Protein AF-A0A928XC00-F1 (afdb_monomer_lite)

Sequence (109 aa):
MAPRRSLTEGIKSSPSLDAETVKQFVHQGQDPEPATETKINALPQTQTTSSVPTRLGKVPFSLRMRTDYAQALKRASLERQLSGIKPNTLQDIMEQAIEPWLKEHGYLP

Radius of gyration: 26.02 Å; chains: 1; bounding box: 48×43×58 Å

Structure (mmCIF, N/CA/C/O backbone):
data_AF-A0A928XC00-F1
#
_entry.id   AF-A0A928XC00-F1
#
loop_
_atom_site.group_PDB
_atom_site.id
_atom_site.type_symbol
_atom_site.label_atom_id
_atom_site.label_alt_id
_atom_site.label_comp_id
_atom_site.label_asym_id
_atom_site.label_entity_id
_atom_site.label_seq_id
_atom_site.pdbx_PDB_ins_code
_atom_site.Cartn_x
_atom_site.Cartn_y
_atom_site.Cartn_z
_atom_site.occupancy
_atom_site.B_iso_or_equiv
_atom_site.auth_seq_id
_atom_site.auth_comp_id
_atom_site.auth_asym_id
_atom_site.auth_atom_id
_atom_site.pdbx_PDB_model_num
ATOM 1 N N . MET A 1 1 ? -16.775 -9.807 40.870 1.00 55.19 1 MET A N 1
ATOM 2 C CA . MET A 1 1 ? -17.076 -9.348 39.495 1.00 55.19 1 MET A CA 1
ATOM 3 C C . MET A 1 1 ? -18.479 -8.764 39.500 1.00 55.19 1 MET A C 1
ATOM 5 O O . MET A 1 1 ? -19.394 -9.477 39.883 1.00 55.19 1 MET A O 1
ATOM 9 N N . ALA A 1 2 ? -18.644 -7.477 39.187 1.00 76.56 2 ALA A N 1
ATOM 10 C CA . ALA A 1 2 ? -19.968 -6.852 39.156 1.00 76.56 2 ALA A CA 1
ATOM 11 C C . ALA A 1 2 ? -20.809 -7.433 38.000 1.00 76.56 2 ALA A C 1
ATOM 13 O O . ALA A 1 2 ? -20.252 -7.672 36.922 1.00 76.56 2 ALA A O 1
ATOM 14 N N . PRO A 1 3 ? -22.117 -7.681 38.192 1.00 78.88 3 PRO A N 1
ATOM 15 C CA . PRO A 1 3 ? -22.971 -8.188 37.127 1.00 78.88 3 PRO A CA 1
ATOM 16 C C . PRO A 1 3 ? -23.101 -7.143 36.010 1.00 78.88 3 PRO A C 1
ATOM 18 O O . PRO A 1 3 ? -23.328 -5.958 36.261 1.00 78.88 3 PRO A O 1
ATOM 21 N N . ARG A 1 4 ? -22.929 -7.585 34.760 1.00 76.00 4 ARG A N 1
ATOM 22 C CA . ARG A 1 4 ? -23.107 -6.748 33.568 1.00 76.00 4 ARG A CA 1
ATOM 23 C C . ARG A 1 4 ? -24.591 -6.412 33.418 1.00 76.00 4 ARG A C 1
ATOM 25 O O . ARG A 1 4 ? -25.405 -7.319 33.282 1.00 76.00 4 ARG A O 1
ATOM 32 N N . ARG A 1 5 ? -24.931 -5.122 33.435 1.00 77.19 5 ARG A N 1
ATOM 33 C CA . ARG A 1 5 ? -26.294 -4.644 33.158 1.00 77.19 5 ARG A CA 1
ATOM 34 C C . ARG A 1 5 ? -26.669 -4.926 31.706 1.00 77.19 5 ARG A C 1
ATOM 36 O O . ARG A 1 5 ? -25.826 -4.817 30.813 1.00 77.19 5 ARG A O 1
ATOM 43 N N . SER A 1 6 ? -27.928 -5.292 31.479 1.00 80.50 6 SER A N 1
ATOM 44 C CA . SER A 1 6 ? -28.438 -5.533 30.127 1.00 80.50 6 SER A CA 1
ATOM 45 C C . SER A 1 6 ? -28.573 -4.216 29.351 1.00 80.50 6 SER A C 1
ATOM 47 O O . SER A 1 6 ? -28.872 -3.169 29.927 1.00 80.50 6 SER A O 1
ATOM 49 N N . LEU A 1 7 ? -28.375 -4.259 28.029 1.00 67.00 7 LEU A N 1
ATOM 50 C CA . LEU A 1 7 ? -28.475 -3.079 27.155 1.00 67.00 7 LEU A CA 1
ATOM 51 C C . LEU A 1 7 ? -29.849 -2.394 27.279 1.00 67.00 7 LEU A C 1
ATOM 53 O O . LEU A 1 7 ? -29.953 -1.173 27.336 1.00 67.00 7 LEU A O 1
ATOM 57 N N . THR A 1 8 ? -30.906 -3.196 27.391 1.00 75.25 8 THR A N 1
ATOM 58 C CA . THR A 1 8 ? -32.290 -2.736 27.552 1.00 75.25 8 THR A CA 1
ATOM 59 C C . THR A 1 8 ? -32.542 -2.028 28.881 1.00 75.25 8 THR A C 1
ATOM 61 O O . THR A 1 8 ? -33.385 -1.139 28.955 1.00 75.25 8 THR A O 1
ATOM 64 N N . GLU A 1 9 ? -31.818 -2.406 29.932 1.00 71.25 9 GLU A N 1
ATOM 65 C CA . GLU A 1 9 ? -31.908 -1.779 31.252 1.00 71.25 9 GLU A CA 1
ATOM 66 C C . GLU A 1 9 ? -31.136 -0.453 31.286 1.00 71.25 9 GLU A C 1
ATOM 68 O O . GLU A 1 9 ? -31.606 0.520 31.872 1.00 71.25 9 GLU A O 1
ATOM 73 N N . GLY A 1 10 ? -30.011 -0.370 30.566 1.00 68.31 10 GLY A N 1
ATOM 74 C CA . GLY A 1 10 ? -29.264 0.878 30.388 1.00 6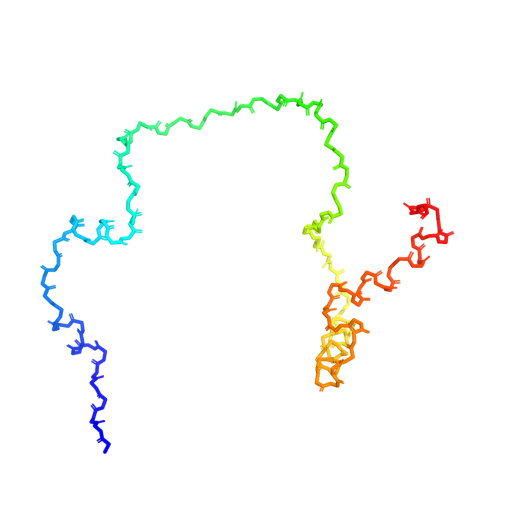8.31 10 GLY A CA 1
ATOM 75 C C . GLY A 1 10 ? -30.053 1.963 29.646 1.00 68.31 10 GLY A C 1
ATOM 76 O O . GLY A 1 10 ? -30.008 3.122 30.048 1.00 68.31 10 GLY A O 1
ATOM 77 N N . ILE A 1 11 ? -30.820 1.591 28.614 1.00 71.12 11 ILE A N 1
ATOM 78 C CA . ILE A 1 11 ? -31.598 2.544 27.797 1.00 71.12 11 ILE A CA 1
ATOM 79 C C . ILE A 1 11 ? -32.832 3.076 28.544 1.00 71.12 11 ILE A C 1
ATOM 81 O O . ILE A 1 11 ? -33.206 4.227 28.364 1.00 71.12 11 ILE A O 1
ATOM 85 N N . LYS A 1 12 ? -33.462 2.280 29.41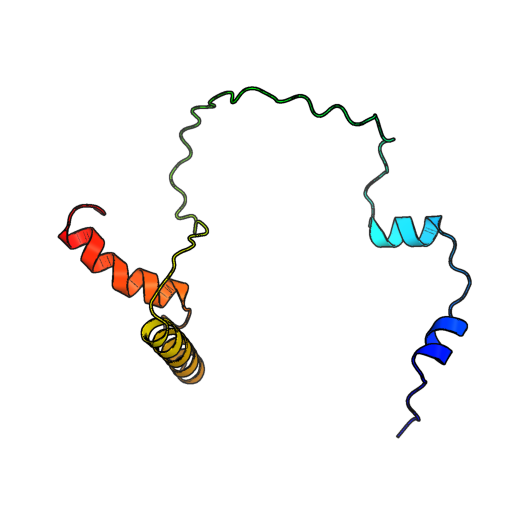9 1.00 66.88 12 LYS A N 1
ATOM 86 C CA . LYS A 1 12 ? -34.614 2.745 30.222 1.00 66.88 12 LYS A CA 1
ATOM 87 C C . LYS A 1 12 ? -34.219 3.689 31.356 1.00 66.88 12 LYS A C 1
ATOM 89 O O . LYS A 1 12 ? -35.058 4.440 31.838 1.00 66.88 12 LYS A O 1
ATOM 94 N N . SER A 1 13 ? -32.965 3.621 31.796 1.00 64.94 13 SER A N 1
ATOM 95 C CA . SER A 1 13 ? -32.465 4.384 32.938 1.00 64.94 13 SER A CA 1
ATOM 96 C C . SER A 1 13 ? -31.837 5.726 32.545 1.00 64.94 13 SER A C 1
ATOM 98 O O . SER A 1 13 ? -31.280 6.402 33.412 1.00 64.94 13 SER A O 1
ATOM 100 N N . SER A 1 14 ? -31.899 6.120 31.268 1.00 61.88 14 SER A N 1
ATOM 101 C CA . SER A 1 14 ? -31.474 7.453 30.847 1.00 61.88 14 SER A CA 1
ATOM 102 C C . SER A 1 14 ? -32.499 8.497 31.306 1.00 61.88 14 SER A C 1
ATOM 104 O O . SER A 1 14 ? -33.689 8.312 31.035 1.00 61.88 14 SER A O 1
ATOM 106 N N . PRO A 1 15 ? -32.081 9.599 31.955 1.00 71.06 15 PRO A N 1
ATOM 107 C CA . PRO A 1 15 ? -32.972 10.736 32.162 1.00 71.06 15 PRO A CA 1
ATOM 108 C C . PRO A 1 15 ? -33.487 11.218 30.799 1.00 71.06 15 PRO A C 1
ATOM 110 O O . PRO A 1 15 ? -32.767 11.126 29.803 1.00 71.06 15 PRO A O 1
ATOM 113 N N . SER A 1 16 ? -34.731 11.698 30.738 1.00 66.44 16 SER A N 1
ATOM 114 C CA . SER A 1 16 ? -35.298 12.307 29.531 1.00 66.44 16 SER A CA 1
ATOM 115 C C . SER A 1 16 ? -34.503 13.570 29.200 1.00 66.44 16 SER A C 1
ATOM 117 O O . SER A 1 16 ? -34.766 14.644 29.738 1.00 66.44 16 SER A O 1
ATOM 119 N N . LEU A 1 17 ? -33.460 13.404 28.392 1.00 65.81 17 LEU A N 1
ATOM 120 C CA . LEU A 1 17 ? -32.579 14.479 27.967 1.00 65.81 17 LEU A CA 1
ATOM 121 C C . LEU A 1 17 ? -33.325 15.335 26.952 1.00 65.81 17 LEU A C 1
ATOM 123 O O . LEU A 1 17 ? -33.854 14.823 25.964 1.00 65.81 17 LEU A O 1
ATOM 127 N N . ASP A 1 18 ? -33.372 16.632 27.228 1.00 69.56 18 ASP A N 1
ATOM 128 C CA . ASP A 1 18 ? -34.018 17.604 26.366 1.00 69.56 18 ASP A CA 1
ATOM 129 C C . ASP A 1 18 ? -33.282 17.693 25.020 1.00 69.56 18 ASP A C 1
ATOM 131 O O . ASP A 1 18 ? -32.046 17.627 24.947 1.00 69.56 18 ASP A O 1
ATOM 135 N N . ALA A 1 19 ? -34.044 17.804 23.933 1.00 69.62 19 ALA A N 1
ATOM 136 C CA . ALA A 1 19 ? -33.512 17.703 22.575 1.00 69.62 19 ALA A CA 1
ATOM 137 C C . ALA A 1 19 ? -32.498 18.819 22.269 1.00 69.62 19 ALA A C 1
ATOM 139 O O . ALA A 1 19 ? -31.586 18.630 21.461 1.00 69.62 19 ALA A O 1
ATOM 140 N N . GLU A 1 20 ? -32.629 19.968 22.931 1.00 69.56 20 GLU A N 1
ATOM 141 C CA . GLU A 1 20 ? -31.716 21.105 22.795 1.00 69.56 20 GLU A CA 1
ATOM 142 C C . GLU A 1 20 ? -30.342 20.829 23.415 1.00 69.56 20 GLU A C 1
ATOM 144 O O . GLU A 1 20 ? -29.316 21.127 22.800 1.00 69.56 20 GLU A O 1
ATOM 149 N N . THR A 1 21 ? -30.296 20.166 24.574 1.00 70.19 21 THR A N 1
ATOM 150 C CA . THR A 1 21 ? -29.036 19.803 25.239 1.00 70.19 21 THR A CA 1
ATOM 151 C C . THR A 1 21 ? -28.263 18.762 24.431 1.00 70.19 21 THR A C 1
ATOM 153 O O . THR A 1 21 ? -27.042 18.850 24.295 1.00 70.19 21 THR A O 1
ATOM 156 N N . VAL A 1 22 ? -28.975 17.799 23.834 1.00 70.19 22 VAL A N 1
ATOM 157 C CA . VAL A 1 22 ? -28.360 16.799 22.948 1.00 70.19 22 VAL A CA 1
ATOM 158 C C . VAL A 1 22 ? -27.796 17.466 21.693 1.00 70.19 22 VAL A C 1
ATOM 160 O O . VAL A 1 22 ? -26.667 17.171 21.304 1.00 70.19 22 VAL A O 1
ATOM 163 N N . LYS A 1 23 ? -28.531 18.408 21.088 1.00 70.50 23 LYS A N 1
ATOM 164 C CA . LYS A 1 23 ? -28.041 19.173 19.931 1.00 70.50 23 LYS A CA 1
ATOM 165 C C . LYS A 1 23 ? -26.775 19.961 20.271 1.00 70.50 23 LYS A C 1
ATOM 167 O O . LYS A 1 23 ? -25.801 19.865 19.533 1.00 70.50 23 LYS A O 1
ATOM 172 N N . GLN A 1 24 ? -26.732 20.665 21.400 1.00 75.50 24 GLN A N 1
ATOM 173 C CA . GLN A 1 24 ? -25.532 21.407 21.810 1.00 75.50 24 GLN A CA 1
ATOM 174 C C . GLN A 1 24 ? -24.324 20.500 22.083 1.00 75.50 24 GLN A C 1
ATOM 176 O O . GLN A 1 24 ? -23.200 20.862 21.737 1.00 75.50 24 GLN A O 1
ATOM 181 N N . PHE A 1 25 ? -24.537 19.305 22.643 1.00 72.75 25 PHE A N 1
ATOM 182 C CA . PHE A 1 25 ? -23.460 18.334 22.847 1.00 72.75 25 PHE A CA 1
ATOM 183 C C . PHE A 1 25 ? -22.918 17.763 21.527 1.00 72.75 25 PHE A C 1
ATOM 185 O O . PHE A 1 25 ? -21.711 17.568 21.390 1.00 72.75 25 PHE A O 1
ATOM 192 N N . VAL A 1 26 ? -23.789 17.510 20.545 1.00 73.62 26 VAL A N 1
ATOM 193 C CA . VAL A 1 26 ? -23.386 17.014 19.217 1.00 73.62 26 VAL A CA 1
ATOM 194 C C . VAL A 1 26 ? -22.679 18.102 18.406 1.00 73.62 26 VAL A C 1
ATOM 196 O O . VAL A 1 26 ? -21.718 17.806 17.700 1.00 73.62 26 VAL A O 1
ATOM 199 N N . HIS A 1 27 ? -23.127 19.353 18.526 1.00 70.94 27 HIS A N 1
ATOM 200 C CA . HIS A 1 27 ? -22.640 20.470 17.717 1.00 70.94 27 HIS A CA 1
ATOM 201 C C . HIS A 1 27 ? -21.524 21.307 18.368 1.00 70.94 27 HIS A C 1
ATOM 203 O O . HIS A 1 27 ? -21.117 22.281 17.746 1.00 70.94 27 HIS A O 1
ATOM 209 N N . GLN A 1 28 ? -21.039 20.955 19.576 1.00 57.62 28 GLN A N 1
ATOM 210 C CA . GLN A 1 28 ? -19.902 21.568 20.308 1.00 57.62 28 GLN A CA 1
ATOM 211 C C . GLN A 1 28 ? -19.508 22.986 19.838 1.00 57.62 28 GLN A C 1
ATOM 213 O O . GLN A 1 28 ? -18.416 23.206 19.319 1.00 57.62 28 GLN A O 1
ATOM 218 N N . GLY A 1 29 ? -20.404 23.958 20.043 1.00 56.34 29 GLY A N 1
ATOM 219 C CA . GLY A 1 29 ? -20.108 25.378 19.829 1.00 56.34 29 GLY A CA 1
ATOM 220 C C . GLY A 1 29 ? -20.218 25.900 18.394 1.00 56.34 29 GLY A C 1
ATOM 221 O O . GLY A 1 29 ? -19.662 26.957 18.114 1.00 56.34 29 GLY A O 1
ATOM 222 N N . GLN A 1 30 ? -20.926 25.216 17.492 1.00 55.19 30 GLN A N 1
ATOM 223 C CA . GLN A 1 30 ? -21.270 25.780 16.187 1.00 55.19 30 GLN A CA 1
ATOM 224 C C . GLN A 1 30 ? -22.732 26.240 16.187 1.00 55.19 30 GLN A C 1
ATOM 226 O O . GLN A 1 30 ? -23.652 25.419 16.187 1.00 55.19 30 GLN A O 1
ATOM 231 N N . ASP A 1 31 ? -22.928 27.559 16.260 1.00 55.31 31 ASP A N 1
ATOM 232 C CA . ASP A 1 31 ? -24.243 28.200 16.217 1.00 55.31 31 ASP A CA 1
ATOM 233 C C . ASP A 1 31 ? -25.061 27.732 14.996 1.00 55.31 31 ASP A C 1
ATOM 235 O O . ASP A 1 31 ? -24.508 27.582 13.899 1.00 55.31 31 ASP A O 1
ATOM 239 N N . PRO A 1 32 ? -26.378 27.499 15.146 1.00 52.31 32 PRO A N 1
ATOM 240 C CA . PRO A 1 32 ? -27.229 27.097 14.039 1.00 52.31 32 PRO A CA 1
ATOM 241 C C . PRO A 1 32 ? -27.608 28.323 13.199 1.00 52.31 32 PRO A C 1
ATOM 243 O O . PRO A 1 32 ? -28.498 29.087 13.573 1.00 52.31 32 PRO A O 1
ATOM 246 N N . GLU A 1 33 ? -26.983 28.501 12.033 1.00 53.81 33 GLU A N 1
ATOM 247 C CA . GLU A 1 33 ? -27.597 29.330 10.993 1.00 53.81 33 GLU A CA 1
ATOM 248 C C . GLU A 1 33 ? -28.889 28.652 10.495 1.00 53.81 33 GLU A C 1
ATOM 250 O O . GLU A 1 33 ? -28.900 27.441 10.237 1.00 53.81 33 GLU A O 1
ATOM 255 N N . PRO A 1 34 ? -30.002 29.399 10.382 1.00 48.59 34 PRO A N 1
ATOM 256 C CA . PRO A 1 34 ? -31.284 28.841 9.990 1.00 48.59 34 PRO A CA 1
ATOM 257 C C . PRO A 1 34 ? -31.258 28.361 8.537 1.00 48.59 34 PRO A C 1
ATOM 259 O O . PRO A 1 34 ? -30.801 29.047 7.623 1.00 48.59 34 PRO A O 1
ATOM 262 N N . ALA A 1 35 ? -31.809 27.164 8.346 1.00 52.94 35 ALA A N 1
ATOM 263 C CA . ALA A 1 35 ? -32.005 26.518 7.062 1.00 52.94 35 ALA A CA 1
ATOM 264 C C . ALA A 1 35 ? -32.670 27.460 6.047 1.00 52.94 35 ALA A C 1
ATOM 266 O O . ALA A 1 35 ? -33.836 27.823 6.196 1.00 52.94 35 ALA A O 1
ATOM 267 N N . THR A 1 36 ? -31.938 27.789 4.982 1.00 44.66 36 THR A N 1
ATOM 268 C CA . THR A 1 36 ? -32.533 28.228 3.720 1.00 44.66 36 THR A CA 1
ATOM 269 C C . THR A 1 36 ? -32.478 27.072 2.732 1.00 44.66 36 THR A C 1
ATOM 271 O O . THR A 1 36 ? -31.454 26.423 2.530 1.00 44.66 36 THR A O 1
ATOM 274 N N . GLU A 1 37 ? -33.654 26.817 2.186 1.00 50.53 37 GLU A N 1
ATOM 275 C CA . GLU A 1 37 ? -34.077 25.773 1.273 1.00 50.53 37 GLU A CA 1
ATOM 276 C C . GLU A 1 37 ? -33.077 25.361 0.184 1.00 50.53 37 GLU A C 1
ATOM 278 O O . GLU A 1 37 ? -32.473 26.162 -0.530 1.00 50.53 37 GLU A O 1
ATOM 283 N N . THR A 1 38 ? -33.035 24.045 -0.012 1.00 51.12 38 THR A N 1
ATOM 284 C CA . THR A 1 38 ? -32.566 23.329 -1.191 1.00 51.12 38 THR A CA 1
ATOM 285 C C . THR A 1 38 ? -32.963 24.021 -2.501 1.00 51.12 38 THR A C 1
ATOM 287 O O . THR A 1 38 ? -34.095 23.907 -2.970 1.00 51.12 38 THR A O 1
ATOM 290 N N . LYS A 1 39 ? -31.983 24.620 -3.177 1.00 45.28 39 LYS A N 1
ATOM 291 C CA . LYS A 1 39 ? -31.931 24.668 -4.642 1.00 45.28 39 LYS A CA 1
ATOM 292 C C . LYS A 1 39 ? -30.595 24.092 -5.079 1.00 45.28 39 LYS A C 1
ATOM 294 O O . LYS A 1 39 ? -29.555 24.732 -4.956 1.00 45.28 39 LYS A O 1
ATOM 299 N N . ILE A 1 40 ? -30.643 22.864 -5.590 1.00 51.41 40 ILE A N 1
ATOM 300 C CA . ILE A 1 40 ? -29.557 22.262 -6.362 1.00 51.41 40 ILE A CA 1
ATOM 301 C C . ILE A 1 40 ? -29.455 23.090 -7.643 1.00 51.41 40 ILE A C 1
ATOM 303 O O . ILE A 1 40 ? -30.161 22.841 -8.616 1.00 51.41 40 ILE A O 1
ATOM 307 N N . ASN A 1 41 ? -28.636 24.136 -7.603 1.00 48.28 41 ASN A N 1
ATOM 308 C CA . ASN A 1 41 ? -28.261 24.894 -8.780 1.00 48.28 41 ASN A CA 1
ATOM 309 C C . ASN A 1 41 ? -26.883 24.383 -9.195 1.00 48.28 41 ASN A C 1
ATOM 311 O O . ASN A 1 41 ? -25.917 24.499 -8.443 1.00 48.28 41 ASN A O 1
ATOM 315 N N . ALA A 1 42 ? -26.817 23.740 -10.357 1.00 56.47 42 ALA A N 1
ATOM 316 C CA . ALA A 1 42 ? -25.566 23.326 -10.964 1.00 56.47 42 ALA A CA 1
ATOM 317 C C . ALA A 1 42 ? -24.707 24.576 -11.206 1.00 56.47 42 ALA A C 1
ATOM 319 O O . ALA A 1 42 ? -25.058 25.408 -12.042 1.00 56.47 42 ALA A O 1
ATOM 320 N N . LEU A 1 43 ? -23.608 24.735 -10.460 1.00 59.94 43 LEU A N 1
ATOM 321 C CA . LEU A 1 43 ? -22.650 25.798 -10.747 1.00 59.94 43 LEU A CA 1
ATOM 322 C C . LEU A 1 43 ? -21.669 25.353 -11.845 1.00 59.94 43 LEU A C 1
ATOM 324 O O . LEU A 1 43 ? -21.147 24.235 -11.790 1.00 59.94 43 LEU A O 1
ATOM 328 N N . PRO A 1 44 ? -21.398 26.227 -12.830 1.00 51.91 44 PRO A N 1
ATOM 329 C CA . PRO A 1 44 ? -20.410 25.994 -13.870 1.00 51.91 44 PRO A CA 1
ATOM 330 C C . PRO A 1 44 ? -19.001 25.939 -13.270 1.00 51.91 44 PRO A C 1
ATOM 332 O O . PRO A 1 44 ? -18.661 26.687 -12.354 1.00 51.91 44 PRO A O 1
ATOM 335 N N . GLN A 1 45 ? -18.181 25.035 -13.806 1.00 57.34 45 GLN A N 1
ATOM 336 C CA . GLN A 1 45 ? -16.775 24.874 -13.452 1.00 57.34 45 GLN A CA 1
ATOM 337 C C . GLN A 1 45 ? -15.990 26.134 -13.835 1.00 57.34 45 GLN A C 1
ATOM 339 O O . GLN A 1 45 ? -15.522 26.273 -14.965 1.00 57.34 45 GLN A O 1
ATOM 344 N N . THR A 1 46 ? -15.827 27.055 -12.890 1.00 45.22 46 THR A N 1
ATOM 345 C CA . THR A 1 46 ? -14.874 28.153 -13.033 1.00 45.22 46 THR A CA 1
ATOM 346 C C . THR A 1 46 ? -13.480 27.600 -12.763 1.00 45.22 46 THR A C 1
ATOM 348 O O . THR A 1 46 ? -13.116 27.313 -11.624 1.00 45.22 46 THR A O 1
ATOM 351 N N . GLN A 1 47 ? -12.715 27.412 -13.837 1.00 59.66 47 GLN A N 1
ATOM 352 C CA . GLN A 1 47 ? -11.295 27.086 -13.793 1.00 59.66 47 GLN A CA 1
ATOM 353 C C . GLN A 1 47 ? -10.548 28.224 -13.093 1.00 59.66 47 GLN A C 1
ATOM 355 O O . GLN A 1 47 ? -10.345 29.294 -13.664 1.00 59.66 47 GLN A O 1
ATOM 360 N N . THR A 1 48 ? -10.134 28.004 -11.850 1.00 48.28 48 THR A N 1
ATOM 361 C CA . THR A 1 48 ? -9.128 28.834 -11.196 1.00 48.28 48 THR A CA 1
ATOM 362 C C . THR A 1 48 ? -7.763 28.211 -11.447 1.00 48.28 48 THR A C 1
ATOM 364 O O . THR A 1 48 ? -7.372 27.211 -10.850 1.00 48.28 48 THR A O 1
ATOM 367 N N . THR A 1 49 ? -7.026 28.815 -12.376 1.00 59.78 49 THR A N 1
ATOM 368 C CA . THR A 1 49 ? -5.592 28.598 -12.563 1.00 59.78 49 THR A CA 1
ATOM 369 C C . THR A 1 49 ? -4.840 29.214 -11.386 1.00 59.78 49 THR A C 1
ATOM 371 O O . THR A 1 49 ? -4.312 30.322 -11.476 1.00 59.78 49 THR A O 1
ATOM 374 N N . SER A 1 50 ? -4.810 28.522 -10.254 1.00 51.56 50 SER A N 1
ATOM 375 C CA . SER A 1 50 ? -3.866 28.807 -9.177 1.00 51.56 50 SER A CA 1
ATOM 376 C C . SER A 1 50 ? -2.745 27.779 -9.254 1.00 51.56 50 SER A C 1
ATOM 378 O O . SER A 1 50 ? -2.913 26.609 -8.922 1.00 51.56 50 SER A O 1
ATOM 380 N N . SER A 1 51 ? -1.582 28.226 -9.728 1.00 62.62 51 SER A N 1
ATOM 381 C CA . SER A 1 51 ? -0.321 27.494 -9.654 1.00 62.62 51 SER A CA 1
ATOM 382 C C . SER A 1 51 ? 0.066 27.330 -8.183 1.00 62.62 51 SER A C 1
ATOM 384 O O . SER A 1 51 ? 0.763 28.164 -7.603 1.00 62.62 51 SER A O 1
ATOM 386 N N . VAL A 1 52 ? -0.454 26.282 -7.550 1.00 58.38 52 VAL A N 1
ATOM 387 C CA . VAL A 1 52 ? -0.038 25.862 -6.215 1.00 58.38 52 VAL A CA 1
ATOM 388 C C . VAL A 1 52 ? 1.309 25.152 -6.377 1.00 58.38 52 VAL A C 1
ATOM 390 O O . VAL A 1 52 ? 1.409 24.264 -7.224 1.00 58.38 52 VAL A O 1
ATOM 393 N N . PRO A 1 53 ? 2.354 25.508 -5.608 1.00 53.47 53 PRO A N 1
ATOM 394 C CA . PRO A 1 53 ? 3.584 24.726 -5.604 1.00 53.47 53 PRO A CA 1
ATOM 395 C C . PRO A 1 53 ? 3.219 23.285 -5.250 1.00 53.47 53 PRO A C 1
ATOM 397 O O . PRO A 1 53 ? 2.527 23.077 -4.252 1.00 53.47 53 PRO A O 1
ATOM 400 N N . THR A 1 54 ? 3.643 22.321 -6.074 1.00 57.66 54 THR A N 1
ATOM 401 C CA . THR A 1 54 ? 3.438 20.880 -5.877 1.00 57.66 54 THR A CA 1
ATOM 402 C C . THR A 1 54 ? 3.954 20.482 -4.499 1.00 57.66 54 THR A C 1
ATOM 404 O O . THR A 1 54 ? 5.105 20.097 -4.315 1.00 57.66 54 THR A O 1
ATOM 407 N N . ARG A 1 55 ? 3.100 20.607 -3.484 1.00 55.25 55 ARG A N 1
ATOM 408 C CA . ARG A 1 55 ? 3.287 19.920 -2.218 1.00 55.25 55 ARG A CA 1
ATOM 409 C C . ARG A 1 55 ? 3.232 18.444 -2.587 1.00 55.25 55 ARG A C 1
ATOM 411 O O . ARG A 1 55 ? 2.324 18.060 -3.322 1.00 55.25 55 ARG A O 1
ATOM 418 N N . LEU A 1 56 ? 4.197 17.649 -2.123 1.00 68.25 56 LEU A N 1
ATOM 419 C CA . LEU A 1 56 ? 4.180 16.184 -2.213 1.00 68.25 56 LEU A CA 1
ATOM 420 C C . LEU A 1 56 ? 2.963 15.660 -1.429 1.00 68.25 56 LEU A C 1
ATOM 422 O O . LEU A 1 56 ? 3.063 15.194 -0.297 1.00 68.25 56 LEU A O 1
ATOM 426 N N . GLY A 1 57 ? 1.780 15.857 -1.995 1.00 79.00 57 GLY A N 1
ATOM 427 C CA . GLY A 1 57 ? 0.503 15.459 -1.450 1.00 79.00 57 GLY A CA 1
ATOM 428 C C . GLY A 1 57 ? 0.199 14.057 -1.934 1.00 79.00 57 GLY A C 1
ATOM 429 O O . GLY A 1 57 ? 0.236 13.782 -3.131 1.00 79.00 57 GLY A O 1
ATOM 430 N N . LYS A 1 58 ? -0.110 13.165 -0.997 1.00 85.25 58 LYS A N 1
ATOM 431 C CA . LYS A 1 58 ? -0.614 11.832 -1.315 1.00 85.25 58 LYS A CA 1
ATOM 432 C C . LYS A 1 58 ? -2.043 11.983 -1.852 1.00 85.25 58 LYS A C 1
ATOM 434 O O . LYS A 1 58 ? -2.898 12.541 -1.166 1.00 85.25 58 LYS A O 1
ATOM 439 N N . VAL A 1 59 ? -2.291 11.513 -3.074 1.00 90.06 59 VAL A N 1
ATOM 440 C CA . VAL A 1 59 ? -3.613 11.542 -3.725 1.00 90.06 59 VAL A CA 1
ATOM 441 C C . VAL A 1 59 ? -4.247 10.153 -3.608 1.00 90.06 59 VAL A C 1
ATOM 443 O O . VAL A 1 59 ? -3.547 9.160 -3.822 1.00 90.06 59 VAL A O 1
ATOM 446 N N . PRO A 1 60 ? -5.544 10.031 -3.260 1.00 90.75 60 PRO A N 1
ATOM 447 C CA . PRO A 1 60 ? -6.209 8.735 -3.250 1.00 90.75 60 PRO A CA 1
ATOM 448 C C . PRO A 1 60 ? -6.190 8.122 -4.652 1.00 90.75 60 PRO A C 1
ATOM 450 O O . PRO A 1 60 ? -6.585 8.753 -5.630 1.00 90.75 60 PRO A O 1
ATOM 453 N N . PHE A 1 61 ? -5.749 6.872 -4.737 1.00 88.75 61 PHE A N 1
ATOM 454 C CA . PHE A 1 61 ? -5.614 6.147 -5.991 1.00 88.75 61 PHE A CA 1
ATOM 455 C C . PHE A 1 61 ? -6.240 4.762 -5.857 1.00 88.75 61 PHE A C 1
ATOM 457 O O . PHE A 1 61 ? -5.835 3.959 -5.016 1.00 88.75 61 PHE A O 1
ATOM 464 N N . SER A 1 62 ? -7.263 4.493 -6.669 1.00 91.25 62 SER A N 1
ATOM 465 C CA . SER A 1 62 ? -7.973 3.215 -6.689 1.00 91.25 62 SER A CA 1
ATOM 466 C C . SER A 1 62 ? -7.631 2.429 -7.950 1.00 91.25 62 SER A C 1
ATOM 468 O O . SER A 1 62 ? -7.861 2.905 -9.060 1.00 91.25 62 SER A O 1
ATOM 470 N N . LEU A 1 63 ? -7.162 1.195 -7.778 1.00 90.44 63 LEU A N 1
ATOM 471 C CA . LEU A 1 63 ? -6.885 0.248 -8.856 1.00 90.44 63 LEU A CA 1
ATOM 472 C C . LEU A 1 63 ? -7.495 -1.114 -8.531 1.00 90.44 63 LEU A C 1
ATOM 474 O O . LEU A 1 63 ? -7.639 -1.484 -7.364 1.00 90.44 63 LEU A O 1
ATOM 478 N N . ARG A 1 64 ? -7.787 -1.903 -9.568 1.00 95.25 64 ARG A N 1
ATOM 479 C CA . ARG A 1 64 ? -8.014 -3.345 -9.411 1.00 95.25 64 ARG A CA 1
ATOM 480 C C . ARG A 1 64 ? -6.696 -4.076 -9.630 1.00 95.25 64 ARG A C 1
ATOM 482 O O . ARG A 1 64 ? -5.979 -3.778 -10.578 1.00 95.25 64 ARG A O 1
ATOM 489 N N . MET A 1 65 ? -6.401 -5.052 -8.780 1.00 94.00 65 MET A N 1
ATOM 490 C CA . MET A 1 65 ? -5.214 -5.898 -8.900 1.00 94.00 65 MET A CA 1
ATOM 491 C C . MET A 1 65 ? -5.585 -7.368 -8.725 1.00 94.00 65 MET A C 1
ATOM 493 O O . MET A 1 65 ? -6.659 -7.687 -8.210 1.00 94.00 65 MET A O 1
ATOM 497 N N . ARG A 1 66 ? -4.697 -8.267 -9.153 1.00 97.75 66 ARG A N 1
ATOM 498 C CA . ARG A 1 66 ? -4.898 -9.707 -8.981 1.00 97.75 66 ARG A CA 1
ATOM 499 C C . ARG A 1 66 ? -4.927 -10.086 -7.498 1.00 97.75 66 ARG A C 1
ATOM 501 O O . ARG A 1 66 ? -4.213 -9.509 -6.677 1.00 97.75 66 ARG A O 1
ATOM 508 N N . THR A 1 67 ? -5.744 -11.081 -7.168 1.00 97.75 67 THR A N 1
ATOM 509 C CA . THR A 1 67 ? -5.985 -11.511 -5.784 1.00 97.75 67 THR A CA 1
ATOM 510 C C . THR A 1 67 ? -4.719 -12.022 -5.097 1.00 97.75 67 THR A C 1
ATOM 512 O O . THR A 1 67 ? -4.494 -11.703 -3.931 1.00 97.75 67 THR A O 1
ATOM 515 N N . ASP A 1 68 ? -3.875 -12.765 -5.813 1.00 97.94 68 ASP A N 1
ATOM 516 C CA . ASP A 1 68 ? -2.604 -13.283 -5.301 1.00 97.94 68 ASP A CA 1
ATOM 517 C C . ASP A 1 68 ? -1.643 -12.149 -4.920 1.00 97.94 68 ASP A C 1
ATOM 519 O O . ASP A 1 68 ? -1.062 -12.167 -3.834 1.00 97.94 68 ASP A O 1
ATOM 523 N N . TYR A 1 69 ? -1.555 -11.104 -5.748 1.00 96.19 69 TYR A N 1
ATOM 524 C CA . TYR A 1 69 ? -0.739 -9.924 -5.449 1.00 96.19 69 TYR A CA 1
ATOM 525 C C . TYR A 1 69 ? -1.264 -9.159 -4.237 1.00 96.19 69 TYR A C 1
ATOM 527 O O . TYR A 1 69 ? -0.484 -8.778 -3.367 1.00 96.19 69 TYR A O 1
A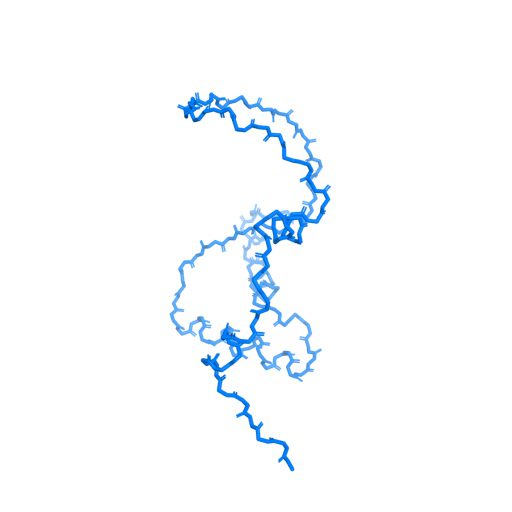TOM 535 N N . ALA A 1 70 ? -2.583 -8.985 -4.129 1.00 95.56 70 ALA A N 1
ATOM 536 C CA . ALA A 1 70 ? -3.185 -8.313 -2.981 1.00 95.56 70 ALA A CA 1
ATOM 537 C C . ALA A 1 70 ? -2.926 -9.068 -1.664 1.00 95.56 70 ALA A C 1
ATOM 539 O O . ALA A 1 70 ? -2.657 -8.445 -0.635 1.00 95.56 70 ALA A O 1
ATOM 540 N N . GLN A 1 71 ? -3.001 -10.403 -1.681 1.00 97.50 71 GLN A N 1
ATOM 541 C CA . GLN A 1 71 ? -2.717 -11.234 -0.508 1.00 97.50 71 GLN A CA 1
ATOM 542 C C . GLN A 1 71 ? -1.238 -11.180 -0.119 1.00 97.50 71 GLN A C 1
ATOM 544 O O . GLN A 1 71 ? -0.924 -10.940 1.049 1.00 97.50 71 GLN A O 1
ATOM 549 N N . ALA A 1 72 ? -0.339 -11.346 -1.092 1.00 97.31 72 ALA A N 1
ATOM 550 C CA . ALA A 1 72 ? 1.101 -11.283 -0.865 1.00 97.31 72 ALA A CA 1
ATOM 551 C C . ALA A 1 72 ? 1.533 -9.911 -0.329 1.00 97.31 72 ALA A C 1
ATOM 553 O O . ALA A 1 72 ? 2.285 -9.839 0.641 1.00 97.31 72 ALA A O 1
ATOM 554 N N . LEU A 1 73 ? 0.999 -8.824 -0.893 1.00 95.94 73 LEU A N 1
ATOM 555 C CA . LEU A 1 73 ? 1.322 -7.461 -0.474 1.00 95.94 73 LEU A CA 1
ATOM 556 C C . LEU A 1 73 ? 0.868 -7.180 0.967 1.00 95.94 73 LEU A C 1
ATOM 558 O O . LEU A 1 73 ? 1.630 -6.624 1.758 1.00 95.94 73 LEU A O 1
ATOM 562 N N . LYS A 1 74 ? -0.344 -7.613 1.344 1.00 96.31 74 LYS A N 1
ATOM 563 C CA . LYS A 1 74 ? -0.843 -7.498 2.728 1.00 96.31 74 LYS A CA 1
ATOM 564 C C . LYS A 1 74 ? 0.004 -8.297 3.711 1.00 96.31 74 LYS A C 1
ATOM 566 O O . LYS A 1 74 ? 0.335 -7.789 4.779 1.00 96.31 74 LYS A O 1
ATOM 571 N N . ARG A 1 75 ? 0.378 -9.524 3.343 1.00 97.50 75 ARG A N 1
ATOM 572 C CA . ARG A 1 75 ? 1.253 -10.368 4.160 1.00 97.50 75 ARG A CA 1
ATOM 573 C C . ARG A 1 75 ? 2.622 -9.718 4.362 1.00 97.50 75 ARG A C 1
ATOM 575 O O . ARG A 1 75 ? 3.058 -9.586 5.499 1.00 97.50 75 ARG A O 1
ATOM 582 N N . ALA A 1 76 ? 3.254 -9.260 3.283 1.00 96.81 76 ALA A N 1
ATOM 583 C CA . ALA A 1 76 ? 4.558 -8.605 3.339 1.00 96.81 76 ALA A CA 1
ATOM 584 C C . ALA A 1 76 ? 4.521 -7.317 4.177 1.00 96.81 76 ALA A C 1
ATOM 586 O O . ALA A 1 76 ? 5.435 -7.062 4.958 1.00 96.81 76 ALA A O 1
ATOM 587 N N . SER A 1 77 ? 3.451 -6.524 4.052 1.00 96.56 77 SER A N 1
ATOM 588 C CA . SER A 1 77 ? 3.233 -5.338 4.886 1.00 96.56 77 SER A CA 1
ATOM 589 C C . SER A 1 77 ? 3.184 -5.705 6.372 1.00 96.56 77 SER A C 1
ATOM 591 O O . SER A 1 77 ? 3.915 -5.111 7.164 1.00 96.56 77 SER A O 1
ATOM 593 N N . LEU A 1 78 ? 2.416 -6.734 6.744 1.00 97.62 78 LEU A N 1
ATOM 594 C CA . LEU A 1 78 ? 2.311 -7.195 8.130 1.00 97.62 78 LEU A CA 1
ATOM 595 C C . LEU A 1 78 ? 3.643 -7.736 8.671 1.00 97.62 78 LEU A C 1
ATOM 597 O O . LEU A 1 78 ? 4.064 -7.355 9.760 1.00 97.62 78 LEU A O 1
ATOM 601 N N . GLU A 1 79 ? 4.325 -8.599 7.916 1.00 97.69 79 GLU A N 1
ATOM 602 C CA . GLU A 1 79 ? 5.616 -9.172 8.321 1.00 97.69 79 GLU A CA 1
ATOM 603 C C . GLU A 1 79 ? 6.645 -8.066 8.584 1.00 97.69 79 GLU A C 1
ATOM 605 O O . GLU A 1 79 ? 7.297 -8.052 9.627 1.00 97.69 79 GLU A O 1
ATOM 610 N N . ARG A 1 80 ? 6.717 -7.064 7.702 1.00 97.44 80 ARG A N 1
ATOM 611 C CA . ARG A 1 80 ? 7.605 -5.908 7.881 1.00 97.44 80 ARG A CA 1
ATOM 612 C C . ARG A 1 80 ? 7.225 -5.042 9.076 1.00 97.44 80 ARG A C 1
ATOM 614 O O . ARG A 1 80 ? 8.120 -4.536 9.749 1.00 97.44 80 ARG A O 1
ATOM 621 N N . GLN A 1 81 ? 5.931 -4.875 9.357 1.00 96.75 81 GLN A N 1
ATOM 622 C CA . GLN A 1 81 ? 5.470 -4.177 10.562 1.00 96.75 81 GLN A CA 1
ATOM 623 C C . GLN A 1 81 ? 5.929 -4.895 11.832 1.00 96.75 81 GLN A C 1
ATOM 625 O O . GLN A 1 81 ? 6.466 -4.244 12.725 1.00 96.75 81 GLN A O 1
ATOM 630 N N . LEU A 1 82 ? 5.779 -6.221 11.886 1.00 97.56 82 LEU A N 1
ATOM 631 C CA . LEU A 1 82 ? 6.217 -7.035 13.022 1.00 97.56 82 LEU A CA 1
ATOM 632 C C . LEU A 1 82 ? 7.740 -7.015 13.195 1.00 97.56 82 LEU A C 1
ATOM 634 O O . LEU A 1 82 ? 8.230 -6.986 14.320 1.00 97.56 82 LEU A O 1
ATOM 638 N N . SER A 1 83 ? 8.489 -6.988 12.093 1.00 96.75 83 SER A N 1
ATOM 639 C CA . SER A 1 83 ? 9.952 -6.875 12.114 1.00 96.75 83 SER A CA 1
ATOM 640 C C . SER A 1 83 ? 10.468 -5.443 12.312 1.00 96.75 83 SER A C 1
ATOM 642 O O . SER A 1 83 ? 11.675 -5.251 12.425 1.00 96.75 83 SER A O 1
ATOM 644 N N . GLY A 1 84 ? 9.597 -4.428 12.325 1.00 96.19 84 GLY A N 1
ATOM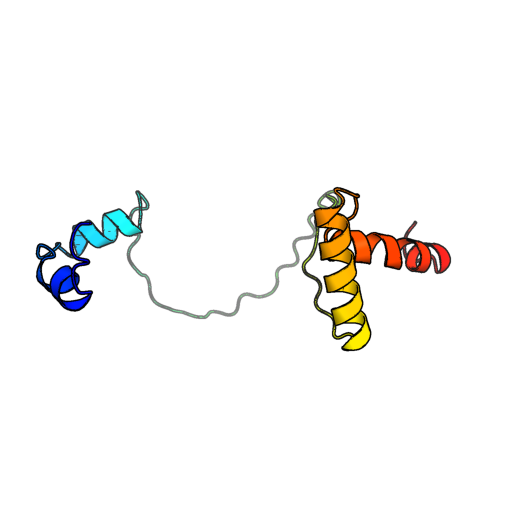 645 C CA . GLY A 1 84 ? 9.995 -3.021 12.450 1.00 96.19 84 GLY A CA 1
ATOM 646 C C . GLY A 1 84 ? 10.766 -2.453 11.246 1.00 96.19 84 GLY A C 1
ATOM 647 O O . GLY A 1 84 ? 11.452 -1.442 11.385 1.00 96.19 84 GLY A O 1
ATOM 648 N N . ILE A 1 85 ? 10.667 -3.073 10.065 1.00 96.00 85 ILE A N 1
ATOM 649 C CA . ILE A 1 85 ? 11.424 -2.694 8.857 1.00 96.00 85 ILE A CA 1
ATOM 650 C C . ILE A 1 85 ? 10.608 -1.702 8.023 1.00 96.00 85 ILE A C 1
ATOM 652 O O . ILE A 1 85 ? 9.463 -1.985 7.687 1.00 96.00 85 ILE A O 1
ATOM 656 N N . LYS A 1 86 ? 11.189 -0.561 7.628 1.00 93.50 86 LYS A N 1
ATOM 657 C CA . LYS A 1 86 ? 10.553 0.400 6.705 1.00 93.50 86 LYS A CA 1
ATOM 658 C C . LYS A 1 86 ? 11.032 0.184 5.257 1.00 93.50 86 LYS A C 1
ATOM 660 O O . LYS A 1 86 ? 12.218 -0.083 5.077 1.00 93.50 86 LYS A O 1
ATOM 665 N N . PRO A 1 87 ? 10.163 0.333 4.236 1.00 94.06 87 PRO A N 1
ATOM 666 C CA . PRO A 1 87 ? 8.734 0.662 4.308 1.00 94.06 87 PRO A CA 1
ATOM 667 C C . PRO A 1 87 ? 7.864 -0.539 4.697 1.00 94.06 87 PRO A C 1
ATOM 669 O O . PRO A 1 87 ? 8.119 -1.665 4.265 1.00 94.06 87 PRO A O 1
ATOM 672 N N . ASN A 1 88 ? 6.822 -0.275 5.490 1.00 94.38 88 ASN A N 1
ATOM 673 C CA . ASN A 1 88 ? 5.910 -1.292 6.023 1.00 94.38 88 ASN A CA 1
ATOM 674 C C . ASN A 1 88 ? 4.431 -1.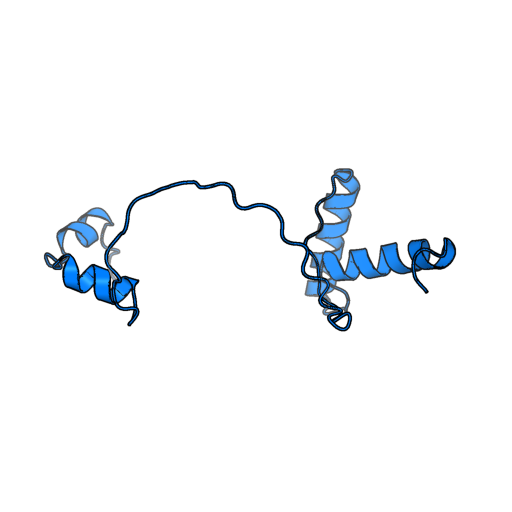050 5.690 1.00 94.38 88 ASN A C 1
ATOM 676 O O . ASN A 1 88 ? 3.614 -1.945 5.902 1.00 94.38 88 ASN A O 1
ATOM 680 N N . THR A 1 89 ? 4.065 0.125 5.175 1.00 95.56 89 THR A N 1
ATOM 681 C CA . THR A 1 89 ? 2.694 0.393 4.739 1.00 95.56 89 THR A CA 1
ATOM 682 C C . THR A 1 89 ? 2.490 -0.111 3.313 1.00 95.56 89 THR A C 1
ATOM 684 O O . THR A 1 89 ? 3.419 -0.129 2.507 1.00 95.56 89 THR A O 1
ATOM 687 N N . LEU A 1 90 ? 1.259 -0.510 2.986 1.00 94.31 90 LEU A N 1
ATOM 688 C CA . LEU A 1 90 ? 0.891 -0.915 1.625 1.00 94.31 90 LEU A CA 1
ATOM 689 C C . LEU A 1 90 ? 1.241 0.168 0.599 1.00 94.31 90 LEU A C 1
ATOM 691 O O . LEU A 1 90 ? 1.756 -0.147 -0.468 1.00 94.31 90 LEU A O 1
ATOM 695 N N . GLN A 1 91 ? 0.976 1.431 0.944 1.00 93.44 91 GLN A N 1
ATOM 696 C CA . GLN A 1 91 ? 1.265 2.570 0.084 1.00 93.44 91 GLN A CA 1
ATOM 697 C C . GLN A 1 91 ? 2.765 2.705 -0.172 1.00 93.44 91 GLN A C 1
ATOM 699 O O . GLN A 1 91 ? 3.168 2.735 -1.326 1.00 93.44 91 GLN A O 1
ATOM 704 N N . ASP A 1 92 ? 3.585 2.747 0.878 1.00 94.06 92 ASP A N 1
ATOM 705 C CA . ASP A 1 92 ? 5.018 3.011 0.716 1.00 94.06 92 ASP A CA 1
ATOM 706 C C . ASP A 1 92 ? 5.722 1.844 -0.003 1.00 94.06 92 ASP A C 1
ATOM 708 O O . ASP A 1 92 ? 6.626 2.059 -0.806 1.00 94.06 92 ASP A O 1
ATOM 712 N N . ILE A 1 93 ? 5.283 0.598 0.236 1.00 95.31 93 ILE A N 1
ATOM 713 C CA . ILE A 1 93 ? 5.785 -0.577 -0.497 1.00 95.31 93 ILE A CA 1
ATOM 714 C C . ILE A 1 93 ? 5.405 -0.485 -1.982 1.00 95.31 93 ILE A C 1
ATOM 716 O O . ILE A 1 93 ? 6.215 -0.811 -2.849 1.00 95.31 93 ILE A O 1
ATOM 720 N N . MET A 1 94 ? 4.181 -0.046 -2.282 1.00 94.00 94 MET A N 1
ATOM 721 C CA . MET A 1 94 ? 3.709 0.117 -3.655 1.00 94.00 94 MET A CA 1
ATOM 722 C C . MET A 1 94 ? 4.433 1.263 -4.373 1.00 94.00 94 MET A C 1
ATOM 724 O O . MET A 1 94 ? 4.844 1.086 -5.516 1.00 94.00 94 MET A O 1
ATOM 728 N N . GLU A 1 95 ? 4.643 2.401 -3.710 1.00 93.25 95 GLU A N 1
ATOM 729 C CA . GLU A 1 95 ? 5.421 3.525 -4.246 1.00 93.25 95 GLU A CA 1
ATOM 730 C C . GLU A 1 95 ? 6.858 3.092 -4.557 1.00 93.25 95 GLU A C 1
ATOM 732 O O . GLU A 1 95 ? 7.311 3.285 -5.683 1.00 93.25 95 GLU A O 1
ATOM 737 N N . GLN A 1 96 ? 7.526 2.393 -3.630 1.00 94.69 96 GLN A N 1
ATOM 738 C CA . GLN A 1 96 ? 8.886 1.884 -3.845 1.00 94.69 96 GLN A CA 1
ATOM 739 C C . GLN A 1 96 ? 8.978 0.913 -5.037 1.00 94.69 96 GLN A C 1
ATOM 741 O O . GLN A 1 96 ? 10.003 0.856 -5.712 1.00 94.69 96 GLN A O 1
ATOM 746 N N . ALA A 1 97 ? 7.925 0.134 -5.295 1.00 94.25 97 ALA A N 1
ATOM 747 C CA . ALA A 1 97 ? 7.892 -0.807 -6.412 1.00 94.25 97 ALA A CA 1
ATOM 748 C C . ALA A 1 97 ? 7.603 -0.131 -7.764 1.00 94.25 97 ALA A C 1
ATOM 750 O O . ALA A 1 97 ? 8.122 -0.571 -8.788 1.00 94.25 97 ALA A O 1
ATOM 751 N N . ILE A 1 98 ? 6.771 0.915 -7.781 1.00 94.31 98 ILE A N 1
ATOM 752 C CA . ILE A 1 98 ? 6.330 1.587 -9.015 1.00 94.31 98 ILE A CA 1
ATOM 753 C C . ILE A 1 98 ? 7.307 2.691 -9.442 1.00 94.31 98 ILE A C 1
ATOM 755 O O . ILE A 1 98 ? 7.477 2.921 -10.639 1.00 94.31 98 ILE A O 1
ATOM 759 N N . GLU A 1 99 ? 7.976 3.349 -8.494 1.00 94.56 99 GLU A N 1
ATOM 760 C CA . GLU A 1 99 ? 8.954 4.409 -8.763 1.00 94.56 99 GLU A CA 1
ATOM 761 C C . GLU A 1 99 ? 10.020 4.035 -9.814 1.00 94.56 99 GLU A C 1
ATOM 763 O O . GLU A 1 99 ? 10.175 4.807 -10.765 1.00 94.56 99 GLU A O 1
ATOM 768 N N . PRO A 1 100 ? 10.731 2.887 -9.730 1.00 95.94 100 PRO A N 1
ATOM 769 C CA . PRO A 1 100 ? 11.744 2.541 -10.728 1.00 95.94 100 PRO A CA 1
ATOM 770 C C . PRO A 1 100 ? 11.138 2.366 -12.122 1.00 95.94 100 PRO A C 1
ATOM 772 O O . PRO A 1 100 ? 11.677 2.895 -13.089 1.00 95.94 100 PRO A O 1
ATOM 775 N N . TRP A 1 101 ? 9.973 1.718 -12.220 1.00 96.00 101 TRP A N 1
ATOM 776 C CA . TRP A 1 101 ? 9.285 1.533 -13.496 1.00 96.00 101 TRP A CA 1
ATOM 777 C C . TRP A 1 101 ? 8.905 2.879 -14.129 1.00 96.00 101 TRP A C 1
ATOM 779 O O . TRP A 1 101 ? 9.104 3.077 -15.325 1.00 96.00 101 TRP A O 1
ATOM 789 N N . LEU A 1 102 ? 8.419 3.841 -13.336 1.00 95.94 102 LEU A N 1
ATOM 790 C CA . LEU A 1 102 ? 8.075 5.176 -13.840 1.00 95.94 102 LEU A CA 1
ATOM 791 C C . LEU A 1 102 ? 9.300 5.971 -14.306 1.00 95.94 102 LEU A C 1
ATOM 793 O O . LEU A 1 102 ? 9.215 6.654 -15.328 1.00 95.94 102 LEU A O 1
ATOM 797 N N . LYS A 1 103 ? 10.425 5.874 -13.587 1.00 96.25 103 LYS A N 1
ATOM 798 C CA . LYS A 1 103 ? 11.682 6.540 -13.965 1.00 96.25 103 LYS A CA 1
ATOM 799 C C . LYS A 1 103 ? 12.273 5.959 -15.243 1.00 96.25 103 LYS A C 1
ATOM 801 O O . LYS A 1 103 ? 12.637 6.709 -16.142 1.00 96.25 103 LYS A O 1
ATOM 806 N N . GLU A 1 104 ? 12.313 4.633 -15.358 1.00 96.88 104 GLU A N 1
ATOM 807 C CA . GLU A 1 104 ? 12.839 3.938 -16.542 1.00 96.88 104 GLU A CA 1
ATOM 808 C C . GLU A 1 104 ? 12.091 4.312 -17.828 1.00 96.88 104 GLU A C 1
ATOM 810 O O . GLU A 1 104 ? 12.692 4.382 -18.898 1.00 96.88 104 GLU A O 1
ATOM 815 N N . HIS A 1 105 ? 10.792 4.598 -17.724 1.00 96.69 105 HIS A N 1
ATOM 816 C CA . HIS A 1 105 ? 9.954 4.976 -18.862 1.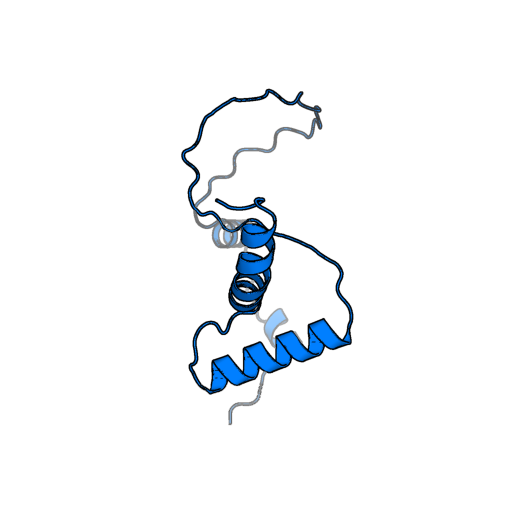00 96.69 105 HIS A CA 1
ATOM 817 C C . HIS A 1 105 ? 9.824 6.498 -19.048 1.00 96.69 105 HIS A C 1
ATOM 819 O O . HIS A 1 105 ? 9.089 6.947 -19.927 1.00 96.69 105 HIS A O 1
ATOM 825 N N . GLY A 1 106 ? 10.523 7.304 -18.240 1.00 95.50 106 GLY A N 1
ATOM 826 C CA . GLY A 1 106 ? 10.519 8.765 -18.350 1.00 95.50 106 GLY A CA 1
ATOM 827 C C . GLY A 1 106 ? 9.212 9.443 -17.920 1.00 95.50 106 GLY A C 1
ATOM 828 O O . GLY A 1 106 ? 8.982 10.597 -18.277 1.00 95.50 106 GLY A O 1
ATOM 829 N N . TYR A 1 107 ? 8.347 8.755 -17.165 1.00 94.75 107 TYR A N 1
ATOM 830 C CA . TYR A 1 107 ? 7.120 9.342 -16.603 1.00 94.75 107 TYR A CA 1
ATOM 831 C C . TYR A 1 107 ? 7.374 10.139 -15.320 1.00 94.75 107 TYR A C 1
ATOM 833 O O . TYR A 1 107 ? 6.544 10.962 -14.931 1.00 94.75 107 TYR A O 1
ATOM 841 N N . LEU A 1 108 ? 8.502 9.882 -14.658 1.00 89.56 108 LEU A N 1
ATOM 842 C CA . LEU A 1 108 ? 8.966 10.608 -13.483 1.00 89.56 108 LEU A CA 1
ATOM 843 C C . LEU A 1 108 ? 10.403 11.097 -13.743 1.00 89.56 108 LEU A C 1
ATOM 845 O O . LEU A 1 108 ? 11.196 10.300 -14.251 1.00 89.56 108 LEU A O 1
ATOM 849 N N . PRO A 1 109 ? 10.723 12.373 -13.447 1.00 82.31 109 PRO A N 1
ATOM 850 C CA . PRO A 1 109 ? 12.068 12.918 -13.623 1.00 82.31 109 PRO A CA 1
ATOM 851 C C . PRO A 1 109 ? 13.094 12.333 -12.642 1.00 82.31 109 PRO A C 1
ATOM 853 O O . PRO A 1 109 ? 12.698 11.823 -11.564 1.00 82.31 109 PRO A O 1
#

Secondary structure (DSSP, 8-state):
-PPPPPHHHHHHTS----HHHHHHHHHTT---------------------------PPPP------HHHHHHHHHHHHHHHHTTPSP-SHHHHHHHHHHHHHHHTTS--

Foldseek 3Di:
DDDDDDPVRVVVPDDPDDPVVVVCVVVVPDDDDDDDDDDPDDDDDDDDPDPDPPDVDDDDDDDDDDPVVVVVLLVQLVVCVVVVHPPNDSVRVVCVVCVVVCVVVVVDD

pLDDT: mean 77.79, std 17.82, range [44.66, 97.94]